Protein AF-A0A957XPP9-F1 (afdb_monomer)

Radius of gyration: 12.19 Å; Cα contacts (8 Å, |Δi|>4): 101; chains: 1; bounding box: 32×32×24 Å

Solvent-accessible surface area (backbone atoms only — not comparable to full-atom values): 4434 Å² total; per-residue (Å²): 140,79,80,76,95,78,77,76,62,75,75,72,67,100,68,86,47,74,69,58,51,51,52,51,46,52,35,46,69,64,45,76,39,51,48,46,49,40,50,68,70,44,76,82,74,30,56,62,54,45,51,48,44,64,71,56,22,46,78,73,53,69,48,91,89,30,34,39,36,30,40,28,116

pLDDT: mean 74.36, std 16.61, range [38.06, 93.88]

Mean predicted aligned error: 8.36 Å

Nearest PDB structures (foldseek):
  8cd1-assembly1_h  TM=4.370E-01  e=3.459E+00  Pseudomonas aeruginosa PAO1
  6q0y-assembly1_A  TM=4.346E-01  e=4.519E+00  Clostridioides difficile 630
  3lj5-assembly1_A  TM=2.849E-01  e=8.248E+00  Lederbergvirus P22

Structure (mmCIF, N/CA/C/O backbone):
data_AF-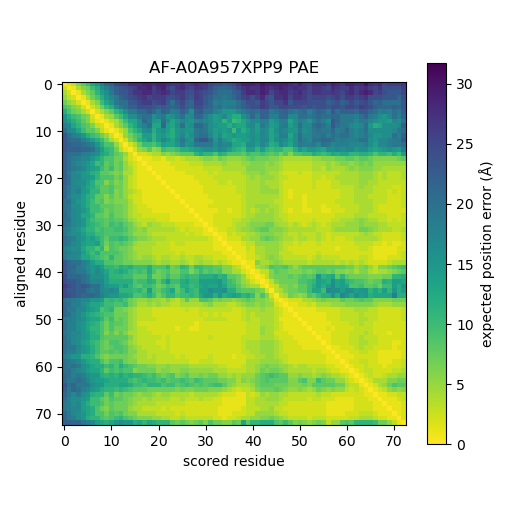A0A957XPP9-F1
#
_entry.id   AF-A0A957XPP9-F1
#
loop_
_atom_site.group_PDB
_atom_site.id
_atom_site.type_symbol
_atom_site.label_atom_id
_atom_site.label_alt_id
_atom_site.label_comp_id
_atom_site.label_asym_id
_atom_site.label_entity_id
_atom_site.label_seq_id
_atom_site.pdbx_PDB_ins_code
_atom_site.Cartn_x
_atom_site.Cartn_y
_atom_site.Cartn_z
_atom_site.occupancy
_atom_site.B_iso_or_equiv
_atom_site.auth_seq_id
_atom_site.auth_comp_id
_atom_site.auth_asym_id
_atom_site.auth_atom_id
_atom_site.pdbx_PDB_model_num
ATOM 1 N N . ASN A 1 1 ? -17.884 22.665 -12.896 1.00 38.62 1 ASN A N 1
ATOM 2 C CA . ASN A 1 1 ? -18.201 21.301 -12.412 1.00 38.62 1 ASN A CA 1
ATOM 3 C C . ASN A 1 1 ? -17.135 20.282 -12.808 1.00 38.62 1 ASN A C 1
ATOM 5 O O . ASN A 1 1 ? -17.446 19.321 -13.497 1.00 38.62 1 ASN A O 1
ATOM 9 N N . ARG A 1 2 ? -15.875 20.467 -12.385 1.00 38.06 2 ARG A N 1
ATOM 10 C CA . ARG A 1 2 ? -14.862 19.399 -12.447 1.00 38.06 2 ARG A CA 1
ATOM 11 C C . ARG A 1 2 ? -14.874 18.694 -11.092 1.00 38.06 2 ARG A C 1
ATOM 13 O O . ARG A 1 2 ? -14.766 19.368 -10.073 1.00 38.06 2 ARG A O 1
ATOM 20 N N . GLN A 1 3 ? -15.117 17.386 -11.096 1.00 38.47 3 GLN A N 1
ATOM 21 C CA . GLN A 1 3 ? -15.147 16.553 -9.893 1.00 38.47 3 GLN A CA 1
ATOM 22 C C . GLN A 1 3 ? -13.807 16.650 -9.136 1.00 38.47 3 GLN A C 1
ATOM 24 O O . GLN A 1 3 ? -12.766 16.807 -9.781 1.00 38.47 3 GLN A O 1
ATOM 29 N N . PRO A 1 4 ? -13.813 16.589 -7.792 1.00 39.72 4 PRO A N 1
ATOM 30 C CA . PRO A 1 4 ? -12.587 16.637 -7.008 1.00 39.72 4 PRO A CA 1
ATOM 31 C C . PRO A 1 4 ? -11.757 15.382 -7.288 1.00 39.72 4 PRO A C 1
ATOM 33 O O . PRO A 1 4 ? -12.295 14.280 -7.361 1.00 39.72 4 PRO A O 1
ATOM 36 N N . ALA A 1 5 ? -10.445 15.552 -7.435 1.00 41.53 5 ALA A N 1
ATOM 37 C CA . ALA A 1 5 ? -9.459 14.490 -7.636 1.00 41.53 5 ALA A CA 1
ATOM 38 C C . ALA A 1 5 ? -9.257 13.616 -6.376 1.00 41.53 5 ALA A C 1
ATOM 40 O O . ALA A 1 5 ? -8.137 13.316 -5.973 1.00 41.53 5 ALA A O 1
ATOM 41 N N . THR A 1 6 ? -10.336 13.226 -5.705 1.00 46.66 6 THR A N 1
ATOM 42 C CA . THR A 1 6 ? -10.320 12.295 -4.585 1.00 46.66 6 THR A CA 1
ATOM 43 C C . THR A 1 6 ? -10.549 10.891 -5.122 1.00 46.66 6 THR A C 1
ATOM 45 O O . THR A 1 6 ? -11.668 10.581 -5.520 1.00 46.66 6 THR A O 1
ATOM 48 N N . ARG A 1 7 ? -9.508 10.041 -5.084 1.00 42.50 7 ARG A N 1
ATOM 49 C CA . ARG A 1 7 ? -9.556 8.660 -4.526 1.00 42.50 7 ARG A CA 1
ATOM 50 C C . ARG A 1 7 ? -8.509 7.666 -5.039 1.00 42.50 7 ARG A C 1
ATOM 52 O O . ARG A 1 7 ? -8.581 6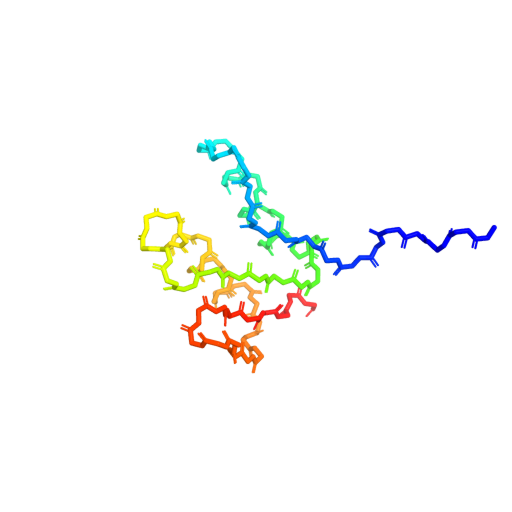.513 -4.642 1.00 42.50 7 ARG A O 1
ATOM 59 N N . TRP A 1 8 ? -7.507 8.075 -5.811 1.00 38.97 8 TRP A N 1
ATOM 60 C CA . TRP A 1 8 ? -6.440 7.148 -6.207 1.00 38.97 8 TRP A CA 1
ATOM 61 C C . TRP A 1 8 ? -5.077 7.814 -6.031 1.00 38.97 8 TRP A C 1
ATOM 63 O O . TRP A 1 8 ? -4.678 8.638 -6.849 1.00 38.97 8 TRP A O 1
ATOM 73 N N . GLN A 1 9 ? -4.370 7.497 -4.942 1.00 50.50 9 GLN A N 1
ATOM 74 C CA . GLN A 1 9 ? -2.933 7.756 -4.869 1.00 50.50 9 GLN A CA 1
ATOM 75 C C . GLN A 1 9 ? -2.229 6.569 -5.518 1.00 50.50 9 GLN A C 1
ATOM 77 O O . GLN A 1 9 ? -2.065 5.515 -4.911 1.00 50.50 9 GLN A O 1
ATOM 82 N N . TYR A 1 10 ? -1.856 6.738 -6.785 1.00 49.38 10 TYR A N 1
ATOM 83 C CA . TYR A 1 10 ? -0.908 5.845 -7.440 1.00 49.38 10 TYR A CA 1
ATOM 84 C C . TYR A 1 10 ? 0.442 5.985 -6.725 1.00 49.38 10 TYR A C 1
ATOM 86 O O . TYR A 1 10 ? 1.076 7.037 -6.804 1.00 49.38 10 TYR A O 1
ATOM 94 N N . LEU A 1 11 ? 0.885 4.935 -6.028 1.00 53.53 11 LEU A N 1
ATOM 95 C CA . LEU A 1 11 ? 2.204 4.854 -5.384 1.00 53.53 11 LEU A CA 1
ATOM 96 C C . LEU A 1 11 ? 3.300 4.503 -6.402 1.00 53.53 11 LEU A C 1
ATOM 98 O O . LEU A 1 11 ? 4.151 3.657 -6.161 1.00 53.53 11 LEU A O 1
ATOM 102 N N . LEU A 1 12 ? 3.259 5.148 -7.564 1.00 50.91 12 LEU A N 1
ATOM 103 C CA . LEU A 1 12 ? 4.273 5.053 -8.608 1.00 50.91 12 LEU A CA 1
ATOM 104 C C . LEU A 1 12 ? 4.879 6.443 -8.770 1.00 50.91 12 LEU A C 1
ATOM 106 O O . LEU A 1 12 ? 4.316 7.262 -9.500 1.00 50.91 12 LEU A O 1
ATOM 110 N N . PRO A 1 13 ? 5.967 6.791 -8.074 1.00 51.66 13 PRO A N 1
ATOM 111 C CA . PRO A 1 13 ? 6.608 8.050 -8.353 1.00 51.66 13 PRO A CA 1
ATOM 112 C C . PRO A 1 13 ? 7.709 7.891 -9.386 1.00 51.66 13 PRO A C 1
ATOM 114 O O . PRO A 1 13 ? 8.578 7.031 -9.348 1.00 51.66 13 PRO A O 1
ATOM 117 N N . VAL A 1 14 ? 7.710 8.874 -10.267 1.00 47.69 14 VAL A N 1
ATOM 118 C CA . VAL A 1 14 ? 8.816 9.222 -11.149 1.00 47.69 14 VAL A CA 1
ATOM 119 C C . VAL A 1 14 ? 10.036 9.724 -10.328 1.00 47.69 14 VAL A C 1
ATOM 121 O O . 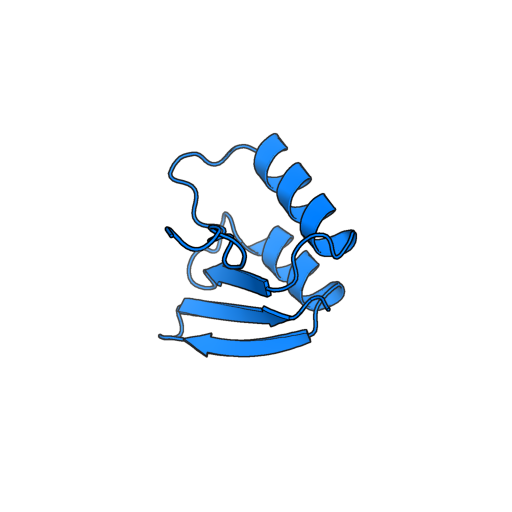VAL A 1 14 ? 11.067 10.006 -10.914 1.00 47.69 14 VAL A O 1
ATOM 124 N N . ASN A 1 15 ? 9.953 9.797 -8.981 1.00 57.66 15 ASN A N 1
ATOM 125 C CA . ASN A 1 15 ? 10.987 10.282 -8.049 1.00 57.66 15 ASN A CA 1
ATOM 126 C C . ASN A 1 15 ? 10.934 9.551 -6.679 1.00 57.66 15 ASN A C 1
ATOM 128 O O . ASN A 1 15 ? 10.238 9.999 -5.766 1.00 57.66 15 ASN A O 1
ATOM 132 N N . TYR A 1 16 ? 11.641 8.429 -6.527 1.00 67.44 16 TYR A N 1
ATOM 133 C CA . TYR A 1 16 ? 11.806 7.724 -5.242 1.00 67.44 16 TYR A CA 1
ATOM 134 C C . TYR A 1 16 ? 12.768 8.470 -4.301 1.00 67.44 16 TYR A C 1
ATOM 136 O O . TYR A 1 16 ? 13.887 8.786 -4.709 1.00 67.44 16 TYR A O 1
ATOM 144 N N . THR A 1 17 ? 12.368 8.685 -3.041 1.00 76.88 17 THR A N 1
ATOM 145 C CA . THR A 1 17 ? 13.282 9.019 -1.930 1.00 76.88 17 THR A CA 1
ATOM 146 C C . THR A 1 17 ? 12.840 8.308 -0.637 1.00 76.88 17 THR A C 1
ATOM 148 O O . THR A 1 17 ? 11.637 8.065 -0.480 1.00 76.88 17 THR A O 1
ATOM 151 N N . PRO A 1 18 ? 13.760 8.008 0.306 1.00 79.94 18 PRO A N 1
ATOM 152 C CA . PRO A 1 18 ? 13.413 7.402 1.597 1.00 79.94 18 PRO A CA 1
ATOM 153 C C . PRO A 1 18 ? 12.400 8.222 2.409 1.00 79.94 18 PRO A C 1
ATOM 155 O O . PRO A 1 18 ? 11.527 7.668 3.072 1.00 79.94 18 PRO A O 1
ATOM 158 N N . GLU A 1 19 ? 12.473 9.553 2.337 1.00 82.00 19 GLU A N 1
ATOM 159 C CA . GLU A 1 19 ? 11.530 10.444 3.021 1.00 82.00 19 GLU A CA 1
ATOM 160 C C . GLU A 1 19 ? 10.125 10.275 2.450 1.00 82.00 19 GLU A C 1
ATOM 162 O O . GLU A 1 19 ? 9.151 10.179 3.197 1.00 82.00 19 GLU A O 1
ATOM 167 N N . ARG A 1 20 ? 10.019 10.186 1.119 1.00 80.31 20 ARG A N 1
ATOM 168 C CA . ARG A 1 20 ? 8.734 9.994 0.457 1.00 80.31 20 ARG A CA 1
ATOM 169 C C . ARG A 1 20 ? 8.133 8.633 0.785 1.00 80.31 20 ARG A C 1
ATOM 171 O O . ARG A 1 20 ? 6.922 8.531 0.954 1.00 80.31 20 ARG A O 1
ATOM 178 N N . GLU A 1 21 ? 8.955 7.597 0.881 1.00 79.88 21 GLU A N 1
ATOM 179 C CA . GLU A 1 21 ? 8.509 6.275 1.309 1.00 79.88 21 GLU A CA 1
ATOM 180 C C . GLU A 1 21 ? 7.982 6.288 2.752 1.00 79.88 21 GLU A C 1
ATOM 182 O O . GLU A 1 21 ? 6.878 5.803 3.004 1.00 79.88 21 GLU A O 1
ATOM 187 N N . ALA A 1 22 ? 8.703 6.924 3.680 1.00 84.06 22 ALA A N 1
ATOM 188 C CA . ALA A 1 22 ? 8.265 7.067 5.066 1.00 84.06 22 ALA A CA 1
ATOM 189 C C . ALA A 1 22 ? 6.942 7.848 5.192 1.00 84.06 22 ALA A C 1
ATOM 191 O O . ALA A 1 22 ? 6.057 7.449 5.953 1.00 84.06 22 ALA A O 1
ATOM 192 N N . GLU A 1 23 ? 6.766 8.926 4.417 1.00 84.69 23 GLU A N 1
ATOM 193 C CA . GLU A 1 23 ? 5.498 9.664 4.342 1.00 84.69 23 GLU A CA 1
ATOM 194 C C . GLU A 1 23 ? 4.343 8.761 3.895 1.00 84.69 23 GLU A C 1
ATOM 196 O O . GLU A 1 23 ? 3.277 8.758 4.512 1.00 84.69 23 GLU A O 1
ATOM 201 N N . LEU A 1 24 ? 4.549 7.975 2.836 1.00 82.88 24 LEU A N 1
ATOM 202 C CA . LEU A 1 24 ? 3.532 7.064 2.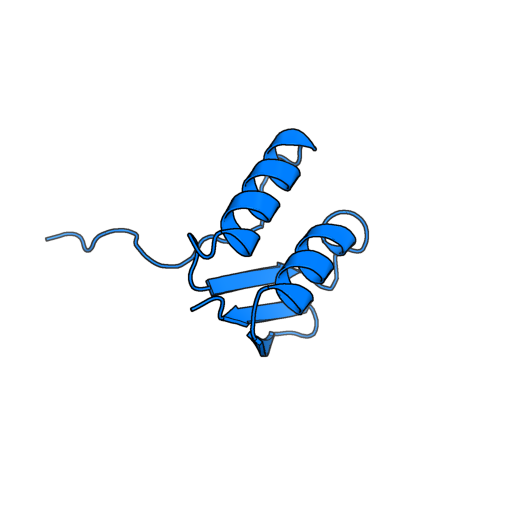315 1.00 82.88 24 LEU A CA 1
ATOM 203 C C . LEU A 1 24 ? 3.19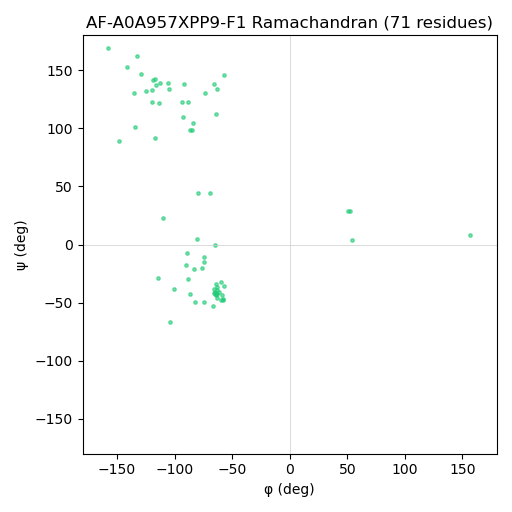1 5.971 3.335 1.00 82.88 24 LEU A C 1
ATOM 205 O O . LEU A 1 24 ? 2.012 5.714 3.572 1.00 82.88 24 LEU A O 1
ATOM 209 N N . ALA A 1 25 ? 4.185 5.390 4.008 1.00 86.19 25 ALA A N 1
ATOM 210 C CA . ALA A 1 25 ? 3.960 4.418 5.076 1.00 86.19 25 ALA A CA 1
ATOM 211 C C . ALA A 1 25 ? 3.124 5.011 6.229 1.00 86.19 25 ALA A C 1
ATOM 213 O O . ALA A 1 25 ? 2.173 4.377 6.699 1.00 86.19 25 AL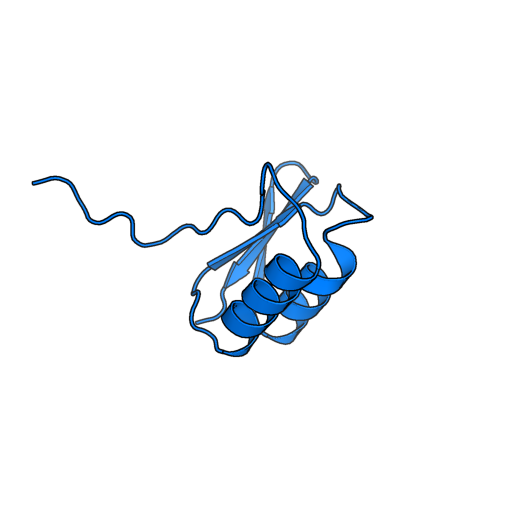A A O 1
ATOM 214 N N . ALA A 1 26 ? 3.417 6.248 6.647 1.00 88.38 26 ALA A N 1
ATOM 215 C CA . ALA A 1 26 ? 2.639 6.958 7.663 1.00 88.38 26 ALA A CA 1
ATOM 216 C C . ALA A 1 26 ? 1.190 7.213 7.207 1.00 88.38 26 ALA A C 1
ATOM 218 O O . ALA A 1 26 ? 0.248 7.055 7.984 1.00 88.38 26 ALA A O 1
ATOM 219 N N . MET A 1 27 ? 0.986 7.551 5.931 1.00 87.00 27 MET A N 1
ATOM 220 C CA . MET A 1 27 ? -0.352 7.746 5.370 1.00 87.00 27 MET A CA 1
ATOM 221 C C . MET A 1 27 ? -1.187 6.459 5.359 1.00 87.00 27 MET A C 1
ATOM 223 O O . MET A 1 27 ? -2.382 6.517 5.670 1.00 87.00 27 MET A O 1
ATOM 227 N N . ILE A 1 28 ? -0.568 5.324 5.015 1.00 87.56 28 ILE A N 1
ATOM 228 C CA . ILE A 1 28 ? -1.198 3.996 4.986 1.00 87.56 28 ILE A CA 1
ATOM 229 C C . ILE A 1 28 ? -1.563 3.548 6.404 1.00 87.56 28 ILE A C 1
ATOM 231 O O . ILE A 1 28 ? -2.718 3.224 6.668 1.00 87.56 28 ILE A O 1
ATOM 235 N N . THR A 1 29 ? -0.601 3.581 7.328 1.00 89.19 29 THR A N 1
ATOM 236 C CA . THR A 1 29 ? -0.806 3.181 8.735 1.00 89.19 29 THR A CA 1
ATOM 237 C C . THR A 1 29 ? -1.794 4.075 9.475 1.00 89.19 29 THR A C 1
ATOM 239 O O . THR A 1 29 ? -2.545 3.591 10.315 1.00 89.19 29 THR A O 1
ATOM 242 N N . GLY A 1 30 ? -1.833 5.368 9.147 1.00 88.94 30 GLY A N 1
ATOM 243 C CA . GLY A 1 30 ? -2.806 6.313 9.691 1.00 88.94 30 GLY A CA 1
ATOM 244 C C . GLY A 1 30 ? -4.184 6.265 9.024 1.00 88.94 30 GLY A C 1
ATOM 245 O O . GLY A 1 30 ? -5.000 7.138 9.314 1.00 88.94 30 GLY A O 1
ATOM 246 N N . HIS A 1 31 ? -4.429 5.329 8.092 1.00 84.50 31 HIS A N 1
ATOM 247 C CA . HIS A 1 31 ? -5.682 5.195 7.323 1.00 84.50 31 HIS A CA 1
ATOM 248 C C . HIS A 1 31 ? -6.155 6.506 6.670 1.00 84.50 31 HIS A C 1
ATOM 250 O O . HIS A 1 31 ? -7.341 6.745 6.436 1.00 84.50 31 HIS A O 1
ATOM 256 N N . THR A 1 32 ? -5.203 7.386 6.347 1.00 85.25 32 THR A N 1
ATOM 257 C CA . THR A 1 32 ? -5.477 8.668 5.674 1.00 85.25 32 THR A CA 1
ATOM 258 C C . THR A 1 32 ? -5.762 8.471 4.185 1.00 85.25 32 THR A C 1
ATOM 260 O O . THR A 1 32 ? -6.396 9.307 3.537 1.00 85.25 32 THR A O 1
ATOM 263 N N . VAL A 1 33 ? -5.330 7.327 3.654 1.00 82.44 33 VAL A N 1
ATOM 264 C CA . VAL A 1 33 ? -5.674 6.806 2.335 1.00 82.44 33 VAL A CA 1
ATOM 265 C C . VAL A 1 33 ? -6.642 5.651 2.505 1.00 82.44 33 VAL A C 1
ATOM 267 O O . VAL A 1 33 ? -6.480 4.825 3.392 1.00 82.44 33 VAL A O 1
ATOM 270 N N . ARG A 1 34 ? -7.655 5.576 1.641 1.00 84.81 34 ARG A N 1
ATOM 271 C CA . ARG A 1 34 ? -8.597 4.446 1.643 1.00 84.81 34 ARG A CA 1
ATOM 272 C C . ARG A 1 34 ? -8.125 3.296 0.776 1.00 84.81 34 ARG A C 1
ATOM 274 O O . ARG A 1 34 ? -8.466 2.156 1.040 1.00 84.81 34 ARG A O 1
ATOM 281 N N . THR A 1 35 ? -7.375 3.599 -0.273 1.00 85.12 35 THR A N 1
ATOM 282 C CA . THR A 1 35 ? -7.012 2.624 -1.292 1.00 85.12 35 THR A CA 1
ATOM 283 C C . THR A 1 35 ? -5.542 2.762 -1.613 1.00 85.12 35 THR A C 1
ATOM 285 O O . THR A 1 35 ? -5.061 3.870 -1.854 1.00 85.12 35 THR A O 1
ATOM 288 N N . VAL A 1 36 ? -4.849 1.632 -1.602 1.00 85.00 36 VAL A N 1
ATOM 289 C CA . VAL A 1 36 ? -3.409 1.529 -1.818 1.00 85.00 36 VAL A CA 1
ATOM 290 C C . VAL A 1 36 ? -3.173 0.553 -2.958 1.00 85.00 36 VAL A C 1
ATOM 292 O O . VAL A 1 36 ? -3.751 -0.530 -2.977 1.00 85.00 36 VAL A O 1
ATOM 295 N N . VAL A 1 37 ? -2.337 0.949 -3.914 1.00 84.00 37 VAL A N 1
ATOM 296 C CA . VAL A 1 37 ? -1.908 0.093 -5.023 1.00 84.00 37 VAL A CA 1
ATOM 297 C C . VAL A 1 37 ? -0.400 -0.051 -4.942 1.00 84.00 37 VAL A C 1
ATOM 299 O O . VAL A 1 37 ? 0.305 0.956 -4.967 1.00 84.00 37 VAL A O 1
ATOM 302 N N . THR A 1 38 ? 0.088 -1.284 -4.856 1.00 78.88 38 THR A N 1
ATOM 303 C CA . THR A 1 38 ? 1.522 -1.598 -4.840 1.00 78.88 38 THR A CA 1
ATOM 304 C C . THR A 1 38 ? 1.903 -2.349 -6.105 1.00 78.88 38 THR A C 1
ATOM 306 O O . THR A 1 38 ? 1.176 -3.250 -6.516 1.00 78.88 38 THR A O 1
ATOM 309 N N . ASP A 1 39 ? 3.050 -2.027 -6.688 1.00 77.94 39 ASP A N 1
ATOM 310 C CA . ASP A 1 39 ? 3.666 -2.790 -7.772 1.00 77.94 39 ASP A CA 1
ATOM 311 C C . ASP A 1 39 ? 4.474 -3.955 -7.174 1.00 77.94 39 ASP A C 1
ATOM 313 O O . ASP A 1 39 ? 5.536 -3.757 -6.590 1.00 77.94 39 ASP A O 1
ATOM 317 N N . SER A 1 40 ? 3.949 -5.173 -7.273 1.00 67.56 40 SER A N 1
ATOM 318 C CA . SER A 1 40 ? 4.586 -6.411 -6.835 1.00 67.56 40 SER A CA 1
ATOM 319 C C . SER A 1 40 ? 5.723 -6.891 -7.738 1.00 67.56 40 SER A C 1
ATOM 321 O O . SER A 1 40 ? 6.436 -7.804 -7.320 1.00 67.56 40 SER A O 1
ATOM 323 N N . ALA A 1 41 ? 5.911 -6.319 -8.934 1.00 68.31 41 ALA A N 1
ATOM 324 C CA . ALA A 1 41 ? 7.062 -6.636 -9.784 1.00 68.31 41 ALA A CA 1
ATOM 325 C C . ALA A 1 41 ? 8.319 -5.843 -9.391 1.00 68.31 41 ALA A C 1
ATOM 327 O O . ALA A 1 41 ? 9.432 -6.274 -9.698 1.00 68.31 41 ALA A O 1
ATOM 328 N N . ASP A 1 42 ? 8.161 -4.716 -8.693 1.00 67.12 42 ASP A N 1
ATOM 329 C CA . ASP A 1 42 ? 9.281 -3.921 -8.190 1.00 67.12 42 ASP A CA 1
ATOM 330 C C . ASP A 1 42 ? 9.752 -4.437 -6.820 1.00 67.12 42 ASP A C 1
ATOM 332 O O . ASP A 1 42 ? 9.176 -4.141 -5.771 1.00 67.12 42 ASP A O 1
ATOM 336 N N . GLN A 1 43 ? 10.817 -5.241 -6.841 1.00 60.38 43 GLN A N 1
ATOM 337 C CA . GLN A 1 43 ? 11.387 -5.879 -5.650 1.00 60.38 43 GLN A CA 1
ATOM 338 C C . GLN A 1 43 ? 12.175 -4.919 -4.748 1.00 60.38 43 GLN A C 1
ATOM 340 O O . GLN A 1 43 ? 12.468 -5.276 -3.609 1.00 60.38 43 GLN A O 1
ATOM 345 N N . TYR A 1 44 ? 12.540 -3.733 -5.241 1.00 59.12 44 TYR A N 1
ATOM 346 C CA . TYR A 1 44 ? 13.435 -2.817 -4.531 1.00 59.12 44 TYR A CA 1
ATOM 347 C C . TYR A 1 44 ? 12.677 -1.703 -3.830 1.00 59.12 44 TYR A C 1
ATOM 349 O O . TYR A 1 44 ? 13.032 -1.329 -2.719 1.00 59.12 44 TYR A O 1
ATOM 357 N N . TRP A 1 45 ? 11.627 -1.198 -4.470 1.00 60.97 45 TRP A N 1
ATOM 358 C CA . TRP A 1 45 ? 10.787 -0.155 -3.906 1.00 60.97 45 TRP A CA 1
ATOM 359 C C . TRP A 1 45 ? 9.753 -0.736 -2.951 1.00 60.97 45 TRP A C 1
ATOM 361 O O . TRP A 1 45 ? 9.545 -0.258 -1.844 1.00 60.97 45 TRP A O 1
ATOM 371 N N . ASN A 1 46 ? 9.040 -1.767 -3.396 1.00 66.75 46 ASN A N 1
ATOM 372 C CA . ASN A 1 46 ? 7.735 -2.038 -2.818 1.00 66.75 46 ASN A CA 1
ATOM 373 C C . ASN A 1 46 ? 7.766 -2.950 -1.603 1.00 66.75 46 ASN A C 1
ATOM 375 O O . ASN A 1 46 ? 6.718 -3.141 -1.005 1.00 66.75 46 ASN A O 1
ATOM 379 N N . ALA A 1 47 ? 8.904 -3.540 -1.233 1.00 69.25 47 ALA A N 1
ATOM 380 C CA . ALA A 1 47 ? 8.925 -4.534 -0.164 1.00 69.25 47 ALA A CA 1
ATOM 381 C C . ALA A 1 47 ? 8.382 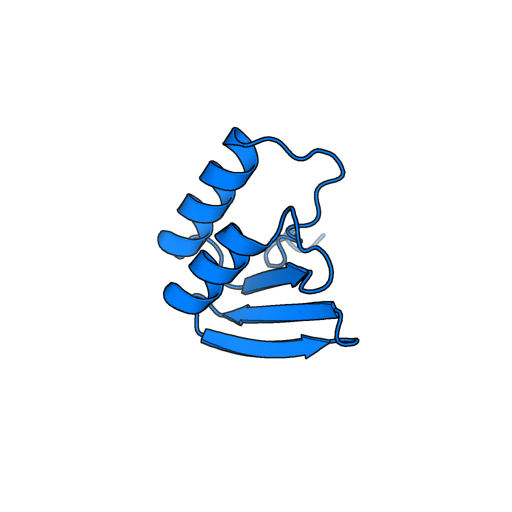-3.956 1.155 1.00 69.25 47 ALA A C 1
ATOM 383 O O . ALA A 1 47 ? 7.479 -4.547 1.754 1.00 69.25 47 ALA A O 1
ATOM 384 N N . ASP A 1 48 ? 8.840 -2.767 1.548 1.00 77.94 48 ASP A N 1
ATOM 385 C CA . ASP A 1 48 ? 8.438 -2.142 2.808 1.00 77.94 48 ASP A CA 1
ATOM 386 C C . ASP A 1 48 ? 7.012 -1.586 2.741 1.00 77.94 48 ASP A C 1
ATOM 388 O O . ASP A 1 48 ? 6.180 -1.938 3.581 1.00 77.94 48 ASP A O 1
ATOM 392 N N . LEU A 1 49 ? 6.658 -0.814 1.706 1.00 80.94 49 LEU A N 1
ATOM 393 C CA . LEU A 1 49 ? 5.288 -0.302 1.546 1.00 80.94 49 LEU A CA 1
ATOM 394 C C . LEU A 1 49 ? 4.243 -1.408 1.360 1.00 80.94 49 LEU A C 1
ATOM 396 O O . LEU A 1 49 ? 3.140 -1.303 1.897 1.00 80.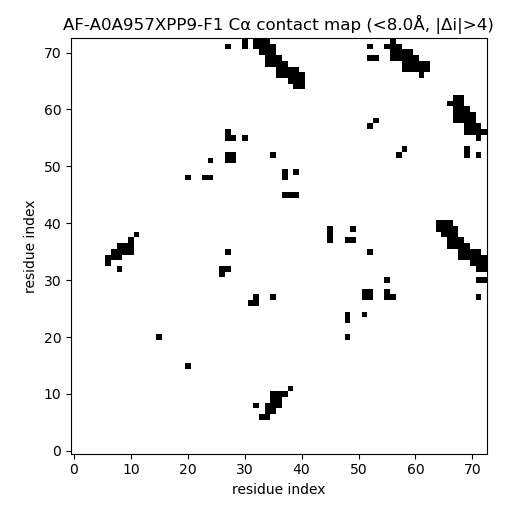94 49 LEU A O 1
ATOM 400 N N . LYS A 1 50 ? 4.577 -2.489 0.653 1.00 80.94 50 LYS A N 1
ATOM 401 C CA . LYS A 1 50 ? 3.715 -3.668 0.522 1.00 80.94 50 LYS A CA 1
ATOM 402 C C . LYS A 1 50 ? 3.537 -4.370 1.855 1.00 80.94 50 LYS A C 1
ATOM 404 O O . LYS A 1 50 ? 2.421 -4.768 2.172 1.00 80.94 50 LYS A O 1
ATOM 409 N N . ASN A 1 51 ? 4.590 -4.506 2.656 1.00 86.00 51 ASN A N 1
ATOM 410 C CA . ASN A 1 51 ? 4.471 -5.065 4.001 1.00 86.00 51 ASN A CA 1
ATOM 411 C C . ASN A 1 51 ? 3.585 -4.189 4.892 1.00 86.00 51 ASN A C 1
ATOM 413 O O . ASN A 1 51 ? 2.703 -4.709 5.576 1.00 86.00 51 ASN A O 1
ATOM 417 N N . VAL A 1 52 ? 3.754 -2.868 4.824 1.00 88.44 52 VAL A N 1
ATOM 418 C CA . VAL A 1 52 ? 2.895 -1.911 5.530 1.00 88.44 52 VAL A CA 1
ATOM 419 C C . VAL A 1 52 ? 1.438 -2.048 5.079 1.00 88.44 52 VAL A C 1
ATOM 421 O O . VAL A 1 52 ? 0.555 -2.163 5.925 1.00 88.44 52 VAL A O 1
ATOM 424 N N . ALA A 1 53 ? 1.172 -2.101 3.772 1.00 88.19 53 ALA A N 1
ATOM 425 C CA . ALA A 1 53 ? -0.175 -2.270 3.229 1.00 88.19 53 ALA A CA 1
ATOM 426 C C . ALA A 1 53 ? -0.797 -3.620 3.616 1.00 88.19 53 ALA A C 1
ATOM 428 O O . ALA A 1 53 ? -1.945 -3.659 4.047 1.00 88.19 53 ALA A O 1
ATOM 429 N N . ASN A 1 54 ? -0.036 -4.715 3.539 1.00 88.25 54 ASN A N 1
ATOM 430 C CA . ASN A 1 54 ? -0.471 -6.043 3.983 1.00 88.25 54 ASN A CA 1
ATOM 431 C C . ASN A 1 54 ? -0.843 -6.070 5.472 1.00 88.25 54 ASN A C 1
ATOM 433 O O . ASN A 1 54 ? -1.690 -6.864 5.871 1.00 88.25 54 ASN A O 1
ATOM 437 N N . HIS A 1 55 ? -0.182 -5.255 6.299 1.00 91.00 55 HIS A N 1
ATOM 438 C CA . HIS A 1 55 ? -0.426 -5.223 7.738 1.00 91.00 55 HIS A CA 1
ATOM 439 C C . HIS A 1 55 ? -1.567 -4.277 8.128 1.00 91.00 55 HIS A C 1
ATOM 441 O O . HIS A 1 55 ? -2.381 -4.607 8.986 1.00 91.00 55 HIS A O 1
ATOM 447 N N . ALA A 1 56 ? -1.620 -3.094 7.516 1.00 90.62 56 ALA A N 1
ATOM 448 C CA . ALA A 1 56 ? -2.557 -2.036 7.880 1.00 90.62 56 ALA A CA 1
ATOM 449 C C . ALA A 1 56 ? -3.886 -2.095 7.112 1.00 90.62 56 ALA A C 1
ATOM 451 O O . ALA A 1 56 ? -4.850 -1.452 7.527 1.00 90.62 56 ALA A O 1
ATOM 452 N N . CYS A 1 57 ? -3.940 -2.821 5.993 1.00 91.06 57 CYS A N 1
ATOM 453 C CA . CYS A 1 57 ? -5.056 -2.802 5.054 1.00 91.06 57 CYS A CA 1
ATOM 454 C C . CYS A 1 57 ? -5.496 -4.218 4.662 1.00 91.06 57 CYS A C 1
ATOM 456 O O . CYS A 1 57 ? -4.767 -5.196 4.804 1.00 91.06 57 CYS A O 1
ATOM 458 N N . THR A 1 58 ? -6.704 -4.325 4.117 1.00 93.88 58 THR A N 1
ATOM 459 C CA . THR A 1 58 ? -7.242 -5.574 3.570 1.00 93.88 58 THR A CA 1
ATOM 460 C C . THR A 1 58 ? -6.849 -5.706 2.104 1.00 93.88 58 THR A C 1
ATOM 462 O O . THR A 1 58 ? -7.177 -4.836 1.298 1.00 93.88 58 THR A O 1
ATOM 465 N N . PHE A 1 59 ? -6.172 -6.796 1.743 1.00 91.19 59 PHE A N 1
ATOM 466 C CA . PHE A 1 59 ? -5.922 -7.144 0.343 1.00 91.19 59 PHE A CA 1
ATOM 467 C C . PHE A 1 59 ? -7.243 -7.418 -0.389 1.00 91.19 59 PHE A C 1
ATOM 469 O O . PHE A 1 59 ? -8.100 -8.135 0.129 1.00 91.19 59 PHE A O 1
ATOM 476 N N . LEU A 1 60 ? -7.399 -6.850 -1.584 1.00 91.12 60 LEU A N 1
ATOM 477 C CA . LEU A 1 60 ? -8.578 -7.039 -2.426 1.00 91.12 60 LEU A CA 1
ATOM 478 C C . LEU A 1 60 ? -8.285 -7.986 -3.587 1.00 91.12 60 LEU A C 1
ATOM 480 O O . LEU A 1 60 ? -8.846 -9.076 -3.656 1.00 91.12 60 LEU A O 1
ATOM 484 N N . GLU A 1 61 ? -7.420 -7.561 -4.503 1.00 88.81 61 GLU A N 1
ATOM 485 C CA . GLU A 1 61 ? -7.119 -8.301 -5.725 1.00 88.81 61 GLU A CA 1
ATOM 486 C C . GLU A 1 61 ? -5.760 -7.903 -6.302 1.00 88.81 61 GLU A C 1
ATOM 488 O O . GLU A 1 61 ? -5.143 -6.919 -5.880 1.00 88.81 61 GLU A O 1
ATOM 493 N N . SER A 1 62 ? -5.310 -8.679 -7.287 1.00 85.69 62 SER A N 1
ATOM 494 C CA . SER A 1 62 ? -4.130 -8.372 -8.083 1.00 85.69 62 SER A CA 1
ATOM 495 C C . SER A 1 62 ? -4.487 -8.204 -9.555 1.00 85.69 62 SER A C 1
ATOM 497 O O . SER A 1 62 ? -5.305 -8.952 -10.084 1.00 85.69 62 SER A O 1
ATOM 499 N N . PHE A 1 63 ? -3.837 -7.244 -10.212 1.00 83.25 63 PHE A N 1
ATOM 500 C CA . PHE A 1 63 ? -3.993 -6.966 -11.639 1.00 83.25 63 PHE A CA 1
ATOM 501 C C . PHE A 1 63 ? -2.676 -7.224 -12.372 1.00 83.25 63 PHE A C 1
ATOM 503 O O . PHE A 1 63 ? -1.611 -6.824 -11.893 1.00 83.25 63 PHE A O 1
ATOM 510 N N . ASP A 1 64 ? -2.761 -7.866 -13.539 1.00 79.19 64 ASP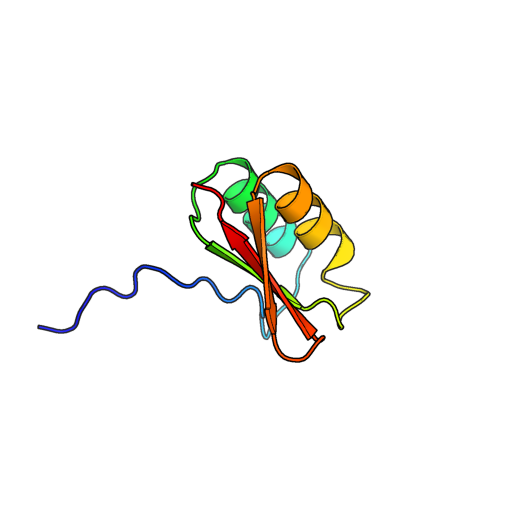 A N 1
ATOM 511 C CA . ASP A 1 64 ? -1.638 -8.129 -14.452 1.00 79.19 64 ASP A CA 1
ATOM 512 C C . ASP A 1 64 ? -0.417 -8.813 -13.797 1.00 79.19 64 ASP A C 1
ATOM 514 O O . ASP A 1 64 ? 0.718 -8.562 -14.198 1.00 79.19 64 ASP A O 1
ATOM 518 N N . ASP A 1 65 ? -0.631 -9.612 -12.738 1.00 71.25 65 ASP A N 1
ATOM 519 C CA . ASP A 1 65 ? 0.394 -10.230 -11.862 1.00 71.25 65 ASP A CA 1
ATOM 520 C C . ASP A 1 65 ? 1.414 -9.248 -11.243 1.00 71.25 65 ASP A C 1
ATOM 522 O O . ASP A 1 65 ? 2.344 -9.628 -10.524 1.00 71.25 65 ASP A O 1
ATOM 526 N N . ARG A 1 66 ? 1.217 -7.955 -11.495 1.00 78.75 66 ARG A N 1
ATOM 527 C CA . ARG A 1 66 ? 2.158 -6.880 -11.217 1.00 78.75 66 ARG A CA 1
ATOM 528 C C . ARG A 1 66 ? 1.641 -5.923 -10.165 1.00 78.75 66 ARG A C 1
ATOM 530 O O . ARG A 1 66 ? 2.447 -5.318 -9.480 1.00 78.75 66 ARG A O 1
ATOM 537 N N . PHE A 1 67 ? 0.337 -5.749 -10.030 1.00 82.62 67 PHE A N 1
ATOM 538 C CA . PHE A 1 67 ? -0.222 -4.797 -9.082 1.00 82.62 67 PHE A CA 1
ATOM 539 C C . PHE A 1 67 ? -1.057 -5.520 -8.038 1.00 82.62 67 PHE A C 1
ATOM 541 O O . PHE A 1 67 ? -1.771 -6.464 -8.357 1.00 82.62 67 PHE A O 1
ATOM 548 N N . SER A 1 68 ? -0.991 -5.061 -6.794 1.00 85.19 68 SER A N 1
ATOM 549 C CA . SER A 1 68 ? -1.849 -5.504 -5.695 1.00 85.19 68 SER A CA 1
ATOM 550 C C . SER A 1 68 ? -2.634 -4.314 -5.166 1.00 85.19 68 SER A C 1
ATOM 552 O O . SER A 1 68 ? -2.072 -3.242 -4.935 1.00 85.19 68 SER A O 1
ATOM 554 N N . LEU A 1 69 ? -3.936 -4.511 -4.988 1.00 87.31 69 LEU A N 1
ATOM 555 C CA . LEU A 1 69 ? -4.878 -3.520 -4.495 1.00 87.31 69 LEU A CA 1
ATOM 556 C C . LEU A 1 69 ? -5.255 -3.822 -3.047 1.00 87.31 69 LEU A C 1
ATOM 558 O O . LEU A 1 69 ? -5.613 -4.948 -2.706 1.00 87.31 69 LEU A O 1
ATOM 562 N N . TYR A 1 70 ? -5.243 -2.786 -2.218 1.00 89.81 70 TYR A N 1
ATOM 563 C CA . TYR A 1 70 ? -5.575 -2.854 -0.803 1.00 89.81 70 TYR A CA 1
ATOM 564 C C . TYR A 1 70 ? -6.610 -1.798 -0.428 1.00 89.81 70 TYR A C 1
ATOM 566 O O . TYR A 1 70 ? -6.598 -0.681 -0.955 1.00 89.81 70 TYR A O 1
ATOM 574 N N . ASN A 1 71 ? -7.466 -2.137 0.533 1.00 90.94 71 ASN A N 1
ATOM 575 C CA . ASN A 1 71 ? -8.422 -1.235 1.159 1.00 90.94 71 ASN A CA 1
ATOM 576 C C . ASN A 1 71 ? -8.073 -1.013 2.638 1.00 90.94 71 ASN A C 1
ATOM 578 O O . ASN A 1 71 ? -8.017 -1.965 3.412 1.00 90.94 71 ASN A O 1
ATOM 582 N N . CYS A 1 72 ? -7.853 0.239 3.020 1.00 86.69 72 CYS A N 1
ATOM 583 C CA . CYS A 1 72 ? -7.379 0.674 4.338 1.00 86.69 72 CYS A CA 1
ATOM 584 C C . CYS A 1 72 ? -8.476 1.403 5.143 1.00 86.69 72 CYS A C 1
ATOM 586 O O . CYS A 1 72 ? -8.170 2.257 5.969 1.00 86.69 72 CYS A O 1
ATOM 588 N N . SER A 1 73 ? -9.749 1.157 4.808 1.00 80.69 73 SER A N 1
ATOM 589 C CA . SER A 1 73 ? -10.934 1.798 5.401 1.00 80.69 73 SER A CA 1
ATOM 590 C C . SER A 1 73 ? -11.352 1.222 6.744 1.00 80.69 73 SER A C 1
ATOM 592 O O . SER A 1 73 ? -11.323 -0.026 6.832 1.00 80.69 73 SER A O 1
#

Secondary structure (DSSP, 8-state):
-PPP--S-EE---SS--HHHHHHHHHHHHTT--SEEEEETT-TTTHHHHHHHHHHHSEEEEEETTTEEEEE--

Foldseek 3Di:
DDDDPPADDDPDDPDDDPVVLVVLLCCLQVLVHFKDKAFPVPPPRPPVVVVSQVVQWAWDDDDPVTMTMTGND

Sequence (73 aa):
NRQPATRWQYLLPVNYTPEREAELAAMITGHTVRTVVTDSADQYWNADLKNVANHACTFLESFDDRFSLYNCS